Protein AF-A0A2J0KQY6-F1 (afdb_monomer)

Organism: NCBI:txid1974741

Nearest PDB structures (foldseek):
  2fac-assembly1_A  TM=9.899E-01  e=1.161E-08  Escherichia coli
  1l0i-assembly1_A  TM=9.962E-01  e=1.390E-08  Escherichia coli
  6u0j-assembly1_B  TM=9.847E-01  e=1.161E-08  Escherichia coli str. K-12 substr. DH10B
  3eje-assembly1_A  TM=9.728E-01  e=7.631E-09  Escherichia coli K-12
  3eje-assembly4_G  TM=9.701E-01  e=1.767E-08  Escherichia coli K-12

Sequence (80 aa):
MAASERIKSIIAEQLGVKIEEVTESAKFIDDLGADSLDTVELVMALEEEFGIEVPDEDAEKMATVGDAIKYIEEKTSASS

Structure (mmCIF, N/CA/C/O backbone):
data_AF-A0A2J0KQY6-F1
#
_entry.id   AF-A0A2J0KQY6-F1
#
loop_
_atom_site.group_PDB
_atom_site.id
_atom_site.type_symbol
_atom_site.label_atom_id
_atom_site.label_alt_id
_atom_site.label_comp_id
_atom_site.label_asym_id
_atom_site.label_entity_id
_atom_site.label_seq_id
_atom_site.pdbx_PDB_ins_code
_atom_site.Cartn_x
_atom_site.Cartn_y
_atom_site.Cartn_z
_atom_site.occupancy
_atom_site.B_iso_or_equiv
_atom_site.auth_seq_id
_atom_site.auth_comp_id
_atom_site.auth_asym_id
_atom_site.auth_atom_id
_atom_site.pdbx_PDB_model_num
ATOM 1 N N . MET A 1 1 ? -14.697 -8.815 4.447 1.00 60.97 1 MET A N 1
ATOM 2 C CA . MET A 1 1 ? -13.293 -8.923 4.005 1.00 60.97 1 MET A CA 1
ATOM 3 C C . 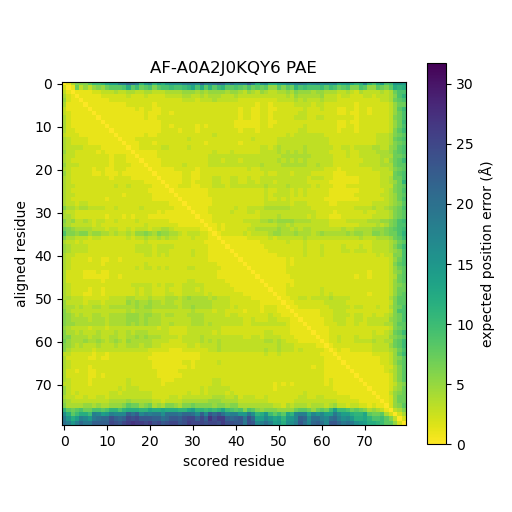MET A 1 1 ? -12.471 -8.120 4.985 1.00 60.97 1 MET A C 1
ATOM 5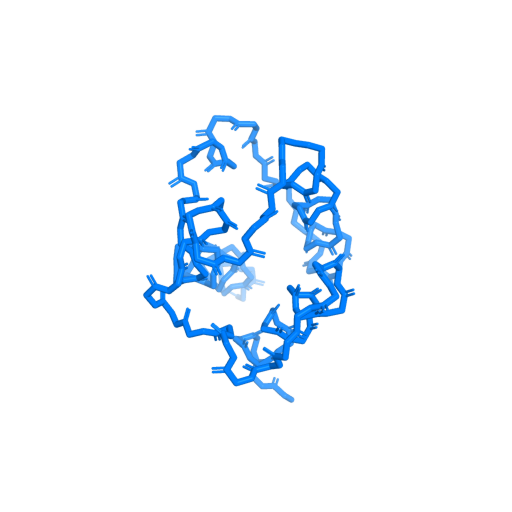 O O . MET A 1 1 ? -12.990 -7.125 5.486 1.00 60.97 1 MET A O 1
ATOM 9 N N . ALA A 1 2 ? -11.273 -8.579 5.333 1.00 83.50 2 ALA A N 1
ATOM 10 C CA . ALA A 1 2 ? -10.379 -7.765 6.155 1.00 83.50 2 ALA A CA 1
ATOM 11 C C . ALA A 1 2 ? -9.930 -6.530 5.351 1.00 83.50 2 ALA A C 1
ATOM 13 O O . ALA A 1 2 ? -9.827 -6.614 4.126 1.00 83.50 2 ALA A O 1
ATOM 14 N N . ALA A 1 3 ? -9.671 -5.397 6.014 1.00 86.50 3 ALA A N 1
ATOM 15 C CA . ALA A 1 3 ? -9.189 -4.185 5.340 1.00 86.50 3 ALA A CA 1
ATOM 16 C C . ALA A 1 3 ? -7.910 -4.478 4.536 1.00 86.50 3 ALA A C 1
ATOM 18 O O . ALA A 1 3 ? -7.840 -4.167 3.351 1.00 86.50 3 ALA A O 1
ATOM 19 N N . SER A 1 4 ? -6.972 -5.217 5.131 1.00 90.56 4 SER A N 1
ATOM 20 C CA . SER A 1 4 ? -5.762 -5.713 4.469 1.00 90.56 4 SER A CA 1
ATOM 21 C C . SER A 1 4 ? -6.006 -6.513 3.181 1.00 90.56 4 SER A C 1
ATOM 23 O O . SER A 1 4 ? -5.279 -6.320 2.210 1.00 90.56 4 SER A O 1
ATOM 25 N N . GLU A 1 5 ? -7.025 -7.377 3.112 1.00 93.38 5 GLU A N 1
ATOM 26 C CA . GLU A 1 5 ? -7.354 -8.117 1.879 1.00 93.38 5 GLU A CA 1
ATOM 27 C C . GLU A 1 5 ? -7.833 -7.174 0.772 1.00 93.38 5 GLU A C 1
ATOM 29 O O . GLU A 1 5 ? -7.440 -7.320 -0.387 1.00 93.38 5 GLU A O 1
ATOM 34 N N . ARG A 1 6 ? -8.660 -6.183 1.130 1.00 94.50 6 ARG A N 1
ATOM 35 C CA . ARG A 1 6 ? -9.172 -5.198 0.174 1.00 94.50 6 ARG A CA 1
ATOM 36 C C . ARG A 1 6 ? -8.052 -4.307 -0.360 1.00 94.50 6 ARG A C 1
ATOM 38 O O . ARG A 1 6 ? -7.972 -4.121 -1.570 1.00 94.50 6 ARG A O 1
ATOM 45 N N . ILE A 1 7 ? -7.158 -3.848 0.515 1.00 95.00 7 ILE A N 1
ATOM 46 C CA . ILE A 1 7 ? -5.981 -3.044 0.150 1.00 95.00 7 ILE A CA 1
ATOM 47 C C . ILE A 1 7 ? -5.094 -3.815 -0.832 1.00 95.00 7 ILE A C 1
ATOM 49 O O . ILE A 1 7 ? -4.745 -3.290 -1.885 1.00 95.00 7 ILE A O 1
ATOM 53 N N . LYS A 1 8 ? -4.793 -5.090 -0.545 1.00 95.81 8 LYS A N 1
ATOM 54 C CA . LYS A 1 8 ? -3.997 -5.934 -1.452 1.00 95.81 8 LYS A CA 1
ATOM 55 C C . LYS A 1 8 ? -4.660 -6.093 -2.828 1.00 95.81 8 LYS A C 1
ATOM 57 O O . LYS A 1 8 ? -3.955 -6.052 -3.831 1.00 95.81 8 LYS A O 1
ATOM 62 N N . SER A 1 9 ? -5.990 -6.235 -2.886 1.00 96.25 9 SER A N 1
ATOM 63 C CA . SER A 1 9 ? -6.738 -6.308 -4.156 1.00 96.25 9 SER A CA 1
ATOM 64 C C . SER A 1 9 ? -6.585 -5.034 -4.981 1.00 96.25 9 SER A C 1
ATOM 66 O O . SER A 1 9 ? -6.271 -5.116 -6.162 1.00 96.25 9 SER A O 1
ATOM 68 N N . ILE A 1 10 ? -6.747 -3.867 -4.351 1.00 96.00 10 ILE A N 1
ATOM 69 C CA . ILE A 1 10 ? -6.628 -2.565 -5.024 1.00 96.00 10 ILE A CA 1
ATOM 70 C C . ILE A 1 10 ? -5.217 -2.376 -5.579 1.00 96.00 10 ILE A C 1
ATOM 72 O O . ILE A 1 10 ? -5.067 -1.999 -6.733 1.00 96.00 10 ILE A O 1
ATOM 76 N N . ILE A 1 11 ? -4.187 -2.715 -4.799 1.00 95.75 11 ILE A N 1
ATOM 77 C CA . ILE A 1 11 ? -2.790 -2.648 -5.253 1.00 95.75 11 ILE A CA 1
ATOM 78 C C . ILE A 1 11 ? -2.564 -3.565 -6.462 1.00 95.75 11 ILE A C 1
ATOM 80 O O . ILE A 1 11 ? -1.953 -3.148 -7.443 1.00 95.75 11 ILE A O 1
ATOM 84 N N . ALA A 1 12 ? -3.064 -4.803 -6.412 1.00 96.56 12 ALA A N 1
ATOM 85 C CA . ALA A 1 12 ? -2.922 -5.753 -7.513 1.00 96.56 12 ALA A CA 1
ATOM 86 C C . ALA A 1 12 ? -3.618 -5.264 -8.794 1.00 96.56 12 ALA A C 1
ATOM 88 O O . ALA A 1 12 ? -3.052 -5.356 -9.881 1.00 96.56 12 ALA A O 1
ATOM 89 N N . GLU A 1 13 ? -4.833 -4.731 -8.660 1.00 95.19 13 GLU A N 1
ATOM 90 C CA . GLU A 1 13 ? -5.628 -4.201 -9.768 1.00 95.19 13 GLU A CA 1
ATOM 91 C C . GLU A 1 13 ? -4.989 -2.947 -10.377 1.00 95.19 13 GLU A C 1
ATOM 93 O O . GLU A 1 13 ? -4.840 -2.885 -11.597 1.00 95.19 13 GLU A O 1
ATOM 98 N N . GLN A 1 14 ? -4.564 -1.995 -9.542 1.00 94.69 14 GLN A N 1
ATOM 99 C CA . GLN A 1 14 ? -4.003 -0.718 -9.983 1.00 94.69 14 GLN A CA 1
ATOM 100 C C . GLN A 1 14 ? -2.646 -0.888 -10.668 1.00 94.69 14 GLN A C 1
ATOM 102 O O . GLN A 1 14 ? -2.404 -0.292 -11.712 1.00 94.69 14 GLN A O 1
ATOM 107 N N . LEU A 1 15 ? -1.776 -1.736 -10.112 1.00 95.12 15 LEU A N 1
ATOM 108 C CA . LEU A 1 15 ? -0.434 -1.967 -10.656 1.00 95.12 15 LEU A CA 1
ATOM 109 C C . LEU A 1 15 ? -0.402 -3.069 -11.727 1.00 95.12 15 LEU A C 1
ATOM 111 O O . LEU A 1 15 ? 0.640 -3.331 -12.323 1.00 95.12 15 LEU A O 1
ATOM 115 N N . GLY A 1 16 ? -1.524 -3.754 -11.972 1.00 94.94 16 GLY A N 1
ATOM 116 C CA . GLY A 1 16 ? -1.592 -4.857 -12.933 1.00 94.94 16 GLY A CA 1
ATOM 117 C C . GLY A 1 16 ? -0.717 -6.062 -12.559 1.00 94.94 16 GLY A C 1
ATOM 118 O O . GLY A 1 16 ? -0.272 -6.799 -13.444 1.00 94.94 16 GLY A O 1
ATOM 119 N N . VAL A 1 17 ? -0.470 -6.267 -11.263 1.00 95.88 17 VAL A N 1
ATOM 120 C CA . VAL A 1 17 ? 0.361 -7.351 -10.713 1.00 95.88 17 VAL A CA 1
ATOM 121 C C . VAL A 1 17 ? -0.501 -8.471 -10.135 1.00 95.88 17 VAL A C 1
ATOM 123 O O . VAL A 1 17 ? -1.712 -8.337 -9.944 1.00 95.88 17 VAL A O 1
ATOM 126 N N . LYS A 1 18 ? 0.101 -9.624 -9.840 1.00 96.31 18 LYS A N 1
ATOM 127 C CA . LYS A 1 18 ? -0.644 -10.7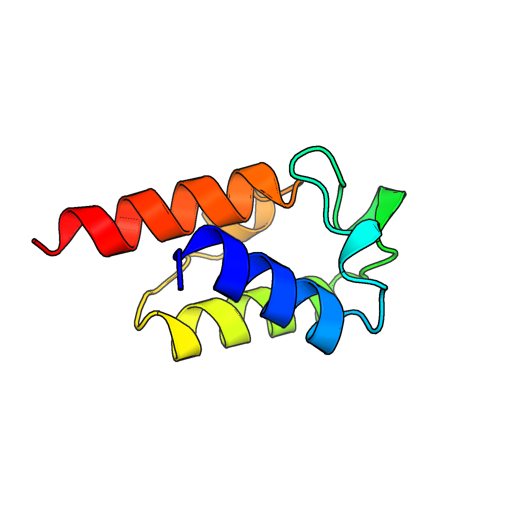14 -9.199 1.00 96.31 18 LYS A CA 1
ATOM 128 C C . LYS A 1 18 ? -0.818 -10.427 -7.716 1.00 96.31 18 LYS A C 1
ATOM 130 O O . LYS A 1 18 ? 0.120 -10.020 -7.044 1.00 96.31 18 LYS A O 1
ATOM 135 N N . ILE A 1 19 ? -1.975 -10.789 -7.166 1.00 94.88 19 ILE A N 1
ATOM 136 C CA . ILE A 1 19 ? -2.241 -10.677 -5.722 1.00 94.88 19 ILE A CA 1
ATOM 137 C C . ILE A 1 19 ? -1.197 -11.409 -4.856 1.00 94.88 19 ILE A C 1
ATOM 139 O O . ILE A 1 19 ? -0.921 -11.006 -3.732 1.00 94.88 19 ILE A O 1
ATOM 143 N N . GLU A 1 20 ? -0.590 -12.468 -5.395 1.00 95.56 20 GLU A N 1
ATOM 144 C CA . GLU A 1 20 ? 0.469 -13.252 -4.750 1.00 95.56 20 GLU A CA 1
ATOM 145 C C . GLU A 1 20 ? 1.789 -12.474 -4.606 1.00 95.56 20 GLU A C 1
ATOM 147 O O . GLU A 1 20 ? 2.576 -12.768 -3.709 1.00 95.56 20 GLU A O 1
ATOM 152 N N . GLU A 1 21 ? 2.026 -11.480 -5.467 1.00 95.56 21 GLU A N 1
ATOM 153 C CA . GLU A 1 21 ? 3.199 -10.597 -5.428 1.00 95.56 21 GLU A CA 1
ATOM 154 C C . GLU A 1 21 ? 3.010 -9.472 -4.395 1.00 95.56 21 GLU A C 1
ATOM 156 O O . GLU A 1 21 ? 3.985 -8.956 -3.848 1.00 95.56 21 GLU A O 1
ATOM 161 N N . VAL A 1 22 ? 1.757 -9.157 -4.035 1.00 97.00 22 VAL A N 1
ATOM 162 C CA . VAL A 1 22 ? 1.381 -8.113 -3.066 1.00 97.00 22 VAL A CA 1
ATOM 163 C C . VAL A 1 22 ? 1.549 -8.6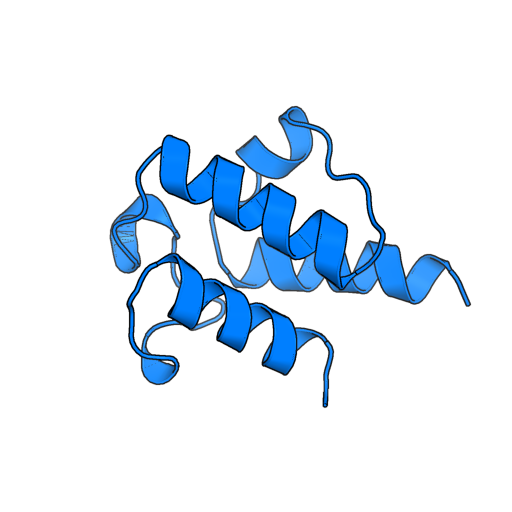09 -1.621 1.00 97.00 22 VAL A C 1
ATOM 165 O O . VAL A 1 22 ? 0.605 -8.782 -0.841 1.00 97.00 22 VAL A O 1
ATOM 168 N N . THR A 1 23 ? 2.801 -8.873 -1.259 1.00 97.12 23 THR A N 1
ATOM 169 C CA . THR A 1 23 ? 3.214 -9.231 0.104 1.00 97.12 23 THR A CA 1
ATOM 170 C C . THR A 1 23 ? 3.451 -7.980 0.942 1.00 97.12 23 THR A C 1
ATOM 172 O O . THR A 1 23 ? 3.814 -6.944 0.407 1.00 97.12 23 THR A O 1
ATOM 175 N N . GLU A 1 24 ? 3.307 -8.060 2.266 1.00 96.38 24 GLU A N 1
ATOM 176 C CA . GLU A 1 24 ? 3.531 -6.904 3.158 1.00 96.38 24 GLU A CA 1
ATOM 177 C C . GLU A 1 24 ? 4.948 -6.324 3.066 1.00 96.38 24 GLU A C 1
ATOM 179 O O . GLU A 1 24 ? 5.141 -5.133 3.276 1.00 96.38 24 GLU A O 1
ATOM 184 N N . SER A 1 25 ? 5.934 -7.152 2.718 1.00 96.88 25 SER A N 1
ATOM 185 C CA . SER A 1 25 ? 7.317 -6.727 2.504 1.00 96.88 25 SER A CA 1
ATOM 186 C C . SER A 1 25 ? 7.588 -6.144 1.119 1.00 96.88 25 SER A C 1
ATOM 188 O O . SER A 1 25 ? 8.668 -5.591 0.925 1.00 96.88 25 SER A O 1
ATOM 190 N N . ALA A 1 26 ? 6.670 -6.305 0.160 1.00 97.44 26 ALA A N 1
ATOM 191 C CA . ALA A 1 26 ? 6.878 -5.838 -1.203 1.00 97.44 26 ALA A CA 1
ATOM 192 C C . ALA A 1 26 ? 6.928 -4.312 -1.230 1.00 97.44 26 ALA A C 1
ATOM 194 O O . ALA A 1 26 ? 6.059 -3.631 -0.675 1.00 97.44 26 ALA A O 1
ATOM 195 N N . LYS A 1 27 ? 7.948 -3.784 -1.895 1.00 96.56 27 LYS A N 1
ATOM 196 C CA . LYS A 1 27 ? 8.083 -2.363 -2.181 1.00 96.56 27 LYS A CA 1
ATOM 197 C C . LYS A 1 27 ? 7.344 -2.001 -3.457 1.00 96.56 27 LYS A C 1
ATOM 199 O O . LYS A 1 27 ? 7.508 -2.671 -4.475 1.00 96.56 27 LYS A O 1
ATOM 204 N N . PHE A 1 28 ? 6.609 -0.893 -3.429 1.00 94.81 28 PHE A N 1
ATOM 205 C CA . PHE A 1 28 ? 5.828 -0.449 -4.587 1.00 94.81 28 PHE A CA 1
ATOM 206 C C . PHE A 1 28 ? 6.699 -0.248 -5.830 1.00 94.81 28 PHE A C 1
ATOM 208 O O . PHE A 1 28 ? 6.388 -0.785 -6.886 1.00 94.81 28 PHE A O 1
ATOM 215 N N . ILE A 1 29 ? 7.826 0.448 -5.682 1.00 93.88 29 ILE A N 1
ATOM 216 C CA . ILE A 1 29 ? 8.712 0.766 -6.809 1.00 93.88 29 ILE A CA 1
ATOM 217 C C . ILE A 1 29 ? 9.637 -0.414 -7.139 1.00 93.88 29 ILE A C 1
ATOM 219 O O . ILE A 1 29 ? 9.671 -0.875 -8.276 1.00 93.88 29 ILE A O 1
ATOM 223 N N . ASP A 1 30 ? 10.382 -0.916 -6.147 1.00 94.62 30 ASP A N 1
ATOM 224 C CA . ASP A 1 30 ? 11.443 -1.905 -6.395 1.00 94.62 30 ASP A CA 1
ATOM 225 C C . ASP A 1 30 ? 10.895 -3.300 -6.762 1.00 94.62 30 ASP A C 1
ATOM 227 O O . ASP A 1 30 ? 11.491 -3.977 -7.600 1.00 94.62 30 ASP A O 1
ATOM 231 N N . ASP A 1 31 ? 9.789 -3.737 -6.143 1.00 95.94 31 ASP A N 1
ATOM 232 C CA . ASP A 1 31 ? 9.278 -5.111 -6.285 1.00 95.94 31 ASP A CA 1
ATOM 233 C C . ASP A 1 31 ? 8.029 -5.195 -7.172 1.00 95.94 31 ASP A C 1
ATOM 235 O O . ASP A 1 31 ? 7.880 -6.157 -7.924 1.00 95.94 31 ASP A O 1
ATOM 239 N N . LEU A 1 32 ? 7.133 -4.204 -7.091 1.00 96.06 32 LEU A N 1
ATOM 240 C CA . LEU A 1 32 ? 5.882 -4.179 -7.864 1.00 96.06 32 LEU A CA 1
ATOM 241 C C . LEU A 1 32 ? 5.979 -3.337 -9.143 1.00 96.06 32 LEU A C 1
ATOM 243 O O . LEU A 1 32 ? 5.065 -3.371 -9.960 1.00 96.06 32 LEU A O 1
ATOM 247 N N . GLY A 1 33 ? 7.091 -2.622 -9.341 1.00 94.00 33 GLY A N 1
ATOM 248 C CA . GLY A 1 33 ? 7.353 -1.858 -10.559 1.00 94.00 33 GLY A CA 1
ATOM 249 C C . GLY A 1 33 ? 6.492 -0.607 -10.725 1.00 94.00 33 GLY A C 1
ATOM 250 O O . GLY A 1 33 ? 6.394 -0.118 -11.847 1.00 94.00 33 GLY A O 1
ATOM 251 N N . ALA A 1 34 ? 5.888 -0.102 -9.645 1.00 94.75 34 ALA A N 1
ATOM 252 C CA . ALA A 1 34 ? 5.133 1.145 -9.664 1.00 94.75 34 ALA A CA 1
ATOM 253 C C . ALA A 1 34 ? 6.057 2.323 -9.991 1.00 94.75 34 ALA A C 1
ATOM 255 O O . ALA A 1 34 ? 7.158 2.439 -9.439 1.00 94.75 34 ALA A O 1
ATOM 256 N N . ASP A 1 35 ? 5.601 3.222 -10.853 1.00 92.31 35 ASP A N 1
ATOM 257 C CA . ASP A 1 35 ? 6.237 4.518 -11.038 1.00 92.31 35 ASP A CA 1
ATOM 258 C C . ASP A 1 35 ? 5.656 5.589 -10.092 1.00 92.31 35 ASP A C 1
ATOM 260 O O . ASP A 1 35 ? 4.799 5.329 -9.245 1.00 92.31 35 ASP A O 1
ATOM 264 N N . SER A 1 36 ? 6.158 6.822 -10.194 1.00 87.75 36 SER A N 1
ATOM 265 C CA . SER A 1 36 ? 5.683 7.923 -9.349 1.00 87.75 36 SER A CA 1
ATOM 266 C C . SER A 1 36 ? 4.207 8.273 -9.575 1.00 87.75 36 SER A C 1
ATOM 268 O O . SER A 1 36 ? 3.550 8.735 -8.646 1.00 87.75 36 SER A O 1
ATOM 270 N N . LEU A 1 37 ? 3.684 8.098 -10.792 1.00 91.81 37 LEU A N 1
ATOM 271 C CA . LEU A 1 37 ? 2.276 8.359 -11.097 1.00 91.81 37 LEU A CA 1
ATOM 272 C C . LEU A 1 37 ? 1.401 7.231 -10.557 1.00 91.81 37 LEU A C 1
ATOM 274 O O . LEU A 1 37 ? 0.405 7.518 -9.896 1.00 91.81 37 LEU A O 1
ATOM 278 N N . ASP A 1 38 ? 1.8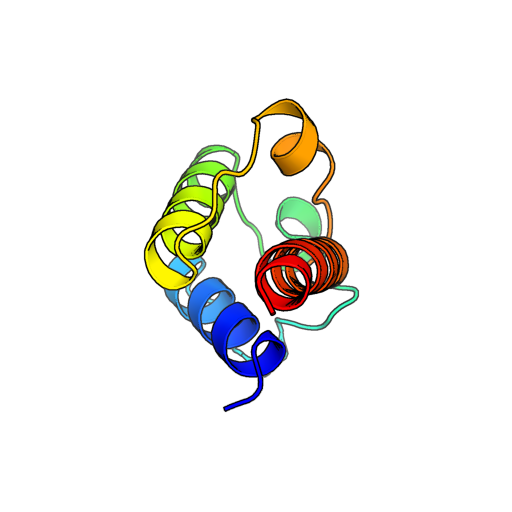27 5.980 -10.727 1.00 93.38 38 ASP A N 1
ATOM 279 C CA . ASP A 1 38 ? 1.137 4.810 -10.185 1.00 93.38 38 ASP A CA 1
ATOM 280 C C . ASP A 1 38 ? 0.958 4.928 -8.668 1.00 93.38 38 ASP A C 1
ATOM 282 O O . ASP A 1 38 ? -0.117 4.643 -8.143 1.00 93.38 38 ASP A O 1
ATOM 286 N N . THR A 1 39 ? 1.986 5.399 -7.947 1.00 90.06 39 THR A N 1
ATOM 287 C CA . THR A 1 39 ? 1.881 5.607 -6.494 1.00 90.06 39 THR A CA 1
ATOM 288 C C . THR A 1 39 ? 0.862 6.679 -6.114 1.00 90.06 39 THR A C 1
ATOM 290 O O . THR A 1 39 ? 0.155 6.511 -5.124 1.00 90.06 39 THR A O 1
ATOM 293 N N . VAL A 1 40 ? 0.738 7.750 -6.904 1.00 91.69 40 VAL A N 1
ATOM 294 C CA . VAL A 1 40 ? -0.248 8.815 -6.657 1.00 91.69 40 VAL A CA 1
ATOM 295 C C . VAL A 1 40 ? -1.660 8.292 -6.907 1.00 91.69 40 VAL A C 1
ATOM 297 O O . VAL A 1 40 ? -2.535 8.458 -6.060 1.00 91.69 40 VAL A O 1
ATOM 300 N N . GLU A 1 41 ? -1.883 7.613 -8.032 1.00 93.38 41 GLU A N 1
ATOM 301 C CA . GLU A 1 41 ? -3.194 7.048 -8.361 1.00 93.38 41 GLU A CA 1
ATOM 302 C C . GLU A 1 41 ? -3.614 5.958 -7.367 1.00 93.38 41 GLU A C 1
ATOM 304 O O . GLU A 1 41 ? -4.776 5.901 -6.963 1.00 93.38 41 GLU A O 1
ATOM 309 N N . LEU A 1 42 ? -2.667 5.128 -6.916 1.00 94.56 42 LEU A N 1
ATOM 310 C CA . LEU A 1 42 ? -2.909 4.122 -5.887 1.00 94.56 42 LEU A CA 1
ATOM 311 C C . LEU A 1 42 ? -3.357 4.759 -4.568 1.00 94.56 42 LEU A C 1
ATOM 313 O O . LEU A 1 42 ? -4.323 4.292 -3.968 1.00 94.56 42 LEU A O 1
ATOM 317 N N . VAL A 1 43 ? -2.675 5.812 -4.113 1.00 93.62 43 VAL A N 1
ATOM 318 C CA . VAL A 1 43 ? -3.053 6.522 -2.884 1.00 93.62 43 VAL A CA 1
ATOM 319 C C . VAL A 1 43 ? -4.458 7.100 -3.020 1.00 93.62 43 VAL A C 1
ATOM 321 O O . VAL A 1 43 ? -5.285 6.842 -2.151 1.00 93.62 43 VAL A O 1
ATOM 324 N N . MET A 1 44 ? -4.772 7.759 -4.138 1.00 92.62 44 MET A N 1
ATOM 325 C CA . MET A 1 44 ? -6.115 8.292 -4.394 1.00 92.62 44 MET A CA 1
ATOM 326 C C . MET A 1 44 ? -7.197 7.200 -4.390 1.00 92.62 44 MET A C 1
ATOM 328 O O . MET A 1 44 ? -8.277 7.397 -3.835 1.00 92.62 44 MET A O 1
ATOM 332 N N . ALA A 1 45 ? -6.917 6.028 -4.968 1.00 95.44 45 ALA A N 1
ATOM 333 C CA . ALA A 1 45 ? -7.851 4.900 -4.957 1.00 95.44 45 ALA A CA 1
ATOM 334 C C . ALA A 1 45 ? -8.101 4.368 -3.534 1.00 95.44 45 ALA A C 1
ATOM 336 O O . ALA A 1 45 ? -9.223 3.996 -3.189 1.00 95.44 45 ALA A O 1
ATOM 337 N N . LEU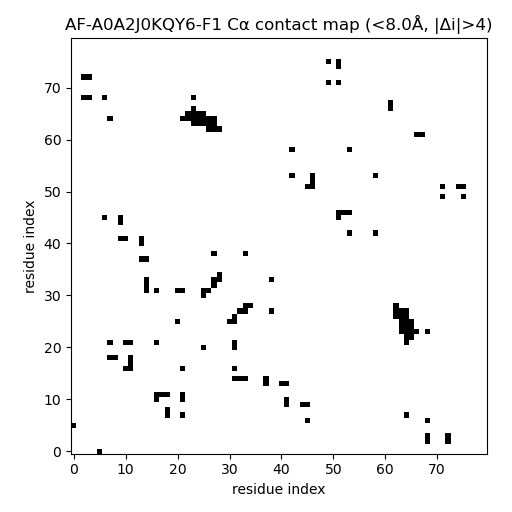 A 1 46 ? -7.064 4.341 -2.693 1.00 94.25 46 LEU A N 1
ATOM 338 C CA . LEU A 1 46 ? -7.174 3.937 -1.292 1.00 94.25 46 LEU A CA 1
ATOM 339 C C . LEU A 1 46 ? -7.920 4.995 -0.459 1.00 94.25 46 LEU A C 1
ATOM 341 O O . LEU A 1 46 ? -8.747 4.637 0.378 1.00 94.25 46 LEU A O 1
ATOM 345 N N . GLU A 1 47 ? -7.680 6.282 -0.705 1.00 94.31 47 GLU A N 1
ATOM 346 C CA . GLU A 1 47 ? -8.432 7.388 -0.101 1.00 94.31 47 GLU A CA 1
ATOM 347 C C . GLU A 1 47 ? -9.929 7.292 -0.403 1.00 94.31 47 GLU A C 1
ATOM 349 O O . GLU A 1 47 ? -10.745 7.340 0.520 1.00 94.31 47 GLU A O 1
ATOM 354 N N . GLU A 1 48 ? -10.295 7.097 -1.675 1.00 94.69 48 GLU A N 1
ATOM 355 C CA . GLU A 1 48 ? -11.691 6.982 -2.107 1.00 94.69 48 GLU A CA 1
ATOM 356 C C . GLU A 1 48 ? -12.371 5.732 -1.529 1.00 94.69 48 GLU A C 1
ATOM 358 O O . GLU A 1 48 ? -13.485 5.826 -1.010 1.00 94.69 48 GLU A O 1
ATOM 363 N N . GLU A 1 49 ? -11.704 4.573 -1.562 1.00 93.62 49 GLU A N 1
ATOM 364 C CA . GLU A 1 49 ? -12.269 3.318 -1.048 1.00 93.62 49 GLU A CA 1
ATOM 365 C C . GLU A 1 49 ? -12.542 3.383 0.461 1.00 93.62 49 GLU A C 1
ATOM 367 O O . GLU A 1 49 ? -13.580 2.907 0.929 1.00 93.62 49 GLU A O 1
ATOM 372 N N . PHE A 1 50 ? -11.608 3.939 1.236 1.00 93.12 50 PHE A N 1
ATOM 373 C CA . PHE A 1 50 ? -11.677 3.927 2.700 1.00 93.12 50 PHE A CA 1
ATOM 374 C C . PHE A 1 50 ? -12.208 5.233 3.303 1.00 93.12 50 PHE A C 1
ATOM 376 O O . PHE A 1 50 ? -12.425 5.293 4.515 1.00 93.12 50 PHE A O 1
ATOM 383 N N . GLY A 1 51 ? -12.452 6.260 2.484 1.00 93.56 51 GLY A N 1
ATOM 384 C CA . GLY A 1 51 ? -12.924 7.571 2.928 1.00 93.56 51 GLY A CA 1
ATOM 385 C C . GLY A 1 51 ? -11.923 8.283 3.837 1.00 93.56 51 GLY A C 1
ATOM 386 O O . GLY A 1 51 ? -12.326 8.902 4.824 1.00 93.56 51 GLY A O 1
ATOM 387 N N . ILE A 1 52 ? -10.628 8.147 3.543 1.00 92.44 52 ILE A N 1
ATOM 388 C CA . ILE A 1 52 ? -9.532 8.766 4.298 1.00 92.44 52 ILE A CA 1
ATOM 389 C C . ILE A 1 52 ? -8.838 9.840 3.459 1.00 92.44 52 ILE A C 1
ATOM 391 O O . ILE A 1 52 ? -8.961 9.853 2.242 1.00 92.44 52 ILE A O 1
ATOM 395 N N . GLU A 1 53 ? -8.078 10.707 4.122 1.00 93.25 53 GLU A N 1
ATOM 396 C CA . GLU A 1 53 ? -7.128 11.614 3.473 1.00 93.25 53 GLU A CA 1
ATOM 397 C C . GLU A 1 53 ? -5.710 11.219 3.901 1.00 93.25 53 GLU A C 1
ATOM 399 O O . GLU A 1 53 ? -5.425 11.072 5.099 1.00 93.25 53 GLU A O 1
ATOM 404 N N . VAL A 1 54 ? -4.831 11.037 2.921 1.00 92.38 54 VAL A N 1
ATOM 405 C CA . VAL A 1 54 ? -3.418 10.697 3.067 1.00 92.38 54 VAL A CA 1
ATOM 406 C C . VAL A 1 54 ? -2.603 11.905 2.598 1.00 92.38 54 VAL A C 1
ATOM 408 O O . VAL A 1 54 ? -2.526 12.179 1.405 1.00 92.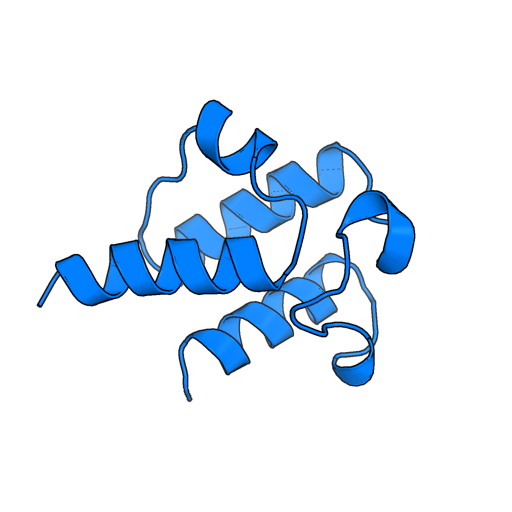38 54 VAL A O 1
ATOM 411 N N . PRO A 1 55 ? -1.964 12.652 3.513 1.00 93.50 55 PRO A N 1
ATOM 412 C CA . PRO A 1 55 ? -1.083 13.746 3.126 1.00 93.50 55 PRO A CA 1
ATOM 413 C C . PRO A 1 55 ? 0.078 13.249 2.260 1.00 93.50 55 PRO A C 1
ATOM 415 O O . PRO A 1 55 ? 0.643 12.192 2.549 1.00 93.50 55 PRO A O 1
ATOM 418 N N . ASP A 1 56 ? 0.513 14.060 1.294 1.00 89.31 56 ASP A N 1
ATOM 419 C CA . ASP A 1 56 ? 1.655 13.749 0.420 1.00 89.31 56 ASP A CA 1
ATOM 420 C C . ASP A 1 56 ? 2.895 13.299 1.217 1.00 89.31 56 ASP A C 1
ATOM 422 O O . ASP A 1 56 ? 3.534 12.307 0.883 1.00 89.31 56 ASP A O 1
ATOM 426 N N . GLU A 1 57 ? 3.198 13.965 2.339 1.00 90.31 57 GLU A N 1
ATOM 427 C CA . GLU A 1 57 ? 4.340 13.621 3.200 1.00 90.31 57 GLU A CA 1
ATOM 428 C C . GLU A 1 57 ? 4.246 12.228 3.846 1.00 90.31 57 GLU A C 1
ATOM 430 O O . GLU A 1 57 ? 5.262 11.673 4.272 1.00 90.31 57 GLU A O 1
ATOM 435 N N . ASP A 1 58 ? 3.037 11.700 4.031 1.00 91.69 58 ASP A N 1
ATOM 436 C CA . ASP A 1 58 ? 2.812 10.353 4.555 1.00 91.69 58 ASP A CA 1
ATOM 437 C C . ASP A 1 58 ? 2.827 9.334 3.414 1.00 91.69 58 ASP A C 1
ATOM 439 O O . ASP A 1 58 ? 3.457 8.285 3.558 1.00 91.69 58 ASP A O 1
ATOM 443 N N . ALA A 1 59 ? 2.229 9.674 2.267 1.00 89.56 59 ALA A N 1
ATOM 444 C CA . ALA A 1 59 ? 2.296 8.876 1.045 1.00 89.56 59 ALA A CA 1
ATOM 445 C C . ALA A 1 59 ? 3.751 8.640 0.598 1.00 89.56 59 ALA A C 1
ATOM 447 O O . ALA A 1 59 ? 4.133 7.508 0.315 1.00 89.56 59 ALA A O 1
ATOM 448 N N . GLU A 1 60 ? 4.609 9.663 0.644 1.00 87.69 60 GLU A N 1
ATOM 449 C CA . GLU A 1 60 ? 6.043 9.544 0.331 1.00 87.69 60 GLU A CA 1
ATOM 450 C C . GLU A 1 60 ? 6.797 8.580 1.265 1.00 87.69 60 GLU A C 1
ATOM 452 O O . GLU A 1 60 ? 7.838 8.031 0.895 1.00 87.69 60 GLU A O 1
ATOM 457 N N . LYS A 1 61 ? 6.295 8.360 2.487 1.00 88.00 61 LYS A N 1
ATOM 458 C CA . LYS A 1 61 ? 6.889 7.429 3.460 1.00 88.00 61 LYS A CA 1
ATOM 459 C C . LYS A 1 61 ? 6.366 6.000 3.304 1.00 88.00 61 LYS A C 1
ATOM 461 O O . LYS A 1 61 ? 6.963 5.089 3.879 1.00 88.00 61 LYS A O 1
ATOM 466 N N . MET A 1 62 ? 5.288 5.786 2.547 1.00 91.69 62 MET A N 1
ATOM 467 C CA . MET A 1 62 ? 4.731 4.462 2.264 1.00 91.69 62 MET A CA 1
ATOM 468 C C . MET A 1 62 ? 5.570 3.736 1.213 1.00 91.69 62 MET A C 1
ATOM 470 O O . MET A 1 62 ? 5.251 3.711 0.028 1.00 91.69 62 MET A O 1
ATOM 474 N N . ALA A 1 63 ? 6.666 3.120 1.650 1.00 93.19 63 ALA A N 1
ATOM 475 C CA . ALA A 1 63 ? 7.551 2.395 0.745 1.00 93.19 63 ALA A CA 1
ATOM 476 C C . ALA A 1 63 ? 7.044 0.981 0.427 1.00 93.19 63 ALA A C 1
ATOM 478 O O . ALA A 1 63 ? 7.306 0.467 -0.665 1.00 93.19 63 ALA A O 1
ATOM 479 N N . THR A 1 64 ? 6.355 0.342 1.377 1.00 96.75 64 THR A N 1
ATOM 480 C CA . THR A 1 64 ? 5.901 -1.049 1.268 1.00 96.75 64 THR A CA 1
ATOM 481 C C . THR A 1 64 ? 4.388 -1.193 1.365 1.00 96.75 64 THR A C 1
ATOM 483 O O . THR A 1 64 ? 3.694 -0.371 1.964 1.00 96.75 64 THR A O 1
ATOM 486 N N . VAL A 1 65 ? 3.874 -2.307 0.841 1.00 96.31 65 VAL A N 1
ATOM 487 C CA . VAL A 1 65 ? 2.469 -2.716 1.001 1.00 96.31 65 VAL A CA 1
ATOM 488 C C . VAL A 1 65 ? 2.067 -2.761 2.479 1.00 96.31 65 VAL A C 1
ATOM 490 O O . VAL A 1 65 ? 0.961 -2.357 2.831 1.00 96.31 65 VAL A O 1
ATOM 493 N N . GLY A 1 66 ? 2.952 -3.242 3.356 1.00 96.44 66 GLY A N 1
ATOM 494 C CA . GLY A 1 66 ? 2.710 -3.298 4.796 1.00 96.44 66 GLY A CA 1
ATOM 495 C C . GLY A 1 66 ? 2.534 -1.915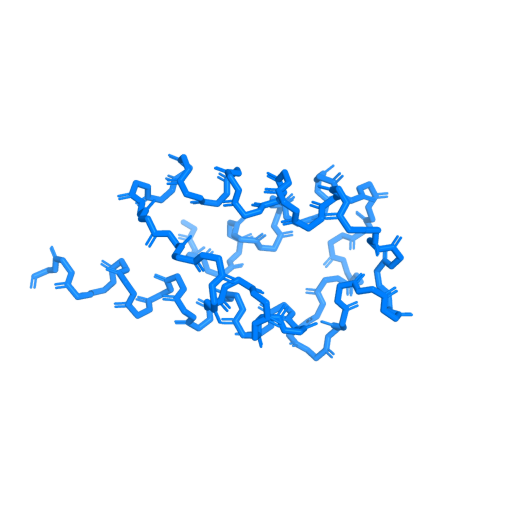 5.423 1.00 96.44 66 GLY A C 1
ATOM 496 O O . GLY A 1 66 ? 1.662 -1.752 6.277 1.00 96.44 66 GLY A O 1
ATOM 497 N N . ASP A 1 67 ? 3.297 -0.916 4.967 1.00 95.50 67 ASP A N 1
ATOM 498 C CA . ASP A 1 67 ? 3.154 0.470 5.430 1.00 95.50 67 ASP A CA 1
ATOM 499 C C . ASP A 1 67 ? 1.776 1.029 5.062 1.00 95.50 67 ASP A C 1
ATOM 501 O O . ASP A 1 67 ? 1.093 1.596 5.916 1.00 95.50 67 ASP A O 1
ATOM 505 N N . ALA A 1 68 ? 1.335 0.802 3.819 1.00 94.06 68 ALA A N 1
ATOM 506 C CA . ALA A 1 68 ? 0.014 1.213 3.351 1.00 94.06 68 ALA A CA 1
ATOM 507 C C . ALA A 1 68 ? -1.112 0.534 4.143 1.00 94.06 68 ALA A C 1
ATOM 509 O O . ALA A 1 68 ? -2.018 1.209 4.630 1.00 94.06 68 ALA A O 1
ATOM 510 N N . ILE A 1 69 ? -1.030 -0.789 4.335 1.00 94.44 69 ILE A N 1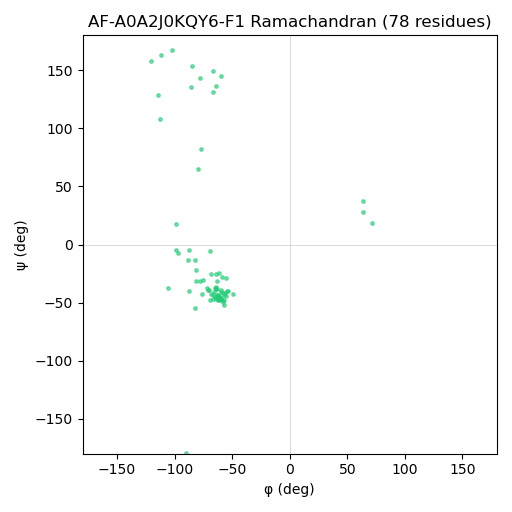
ATOM 511 C CA . ILE A 1 69 ? -2.016 -1.545 5.123 1.00 94.44 69 ILE A CA 1
ATOM 512 C C . ILE A 1 69 ? -2.111 -0.986 6.535 1.00 94.44 69 ILE A C 1
ATOM 514 O O . ILE A 1 69 ? -3.202 -0.649 6.991 1.00 94.44 69 ILE A O 1
ATOM 518 N N . LYS A 1 70 ? -0.970 -0.856 7.214 1.00 94.00 70 LYS A N 1
ATOM 519 C CA . LYS A 1 70 ? -0.921 -0.385 8.593 1.00 94.00 70 LYS A CA 1
ATOM 520 C C . LYS A 1 70 ? -1.506 1.019 8.726 1.00 94.00 70 LYS A C 1
ATOM 522 O O . LYS A 1 70 ? -2.302 1.260 9.627 1.00 94.00 70 LYS A O 1
ATOM 527 N N . TYR A 1 71 ? -1.130 1.933 7.836 1.00 93.19 71 TYR A N 1
ATOM 528 C CA . TYR A 1 71 ? -1.616 3.308 7.877 1.00 93.19 71 TYR A CA 1
ATOM 529 C C . TYR A 1 71 ? -3.131 3.383 7.695 1.00 93.19 71 TYR A C 1
ATOM 531 O O . TYR A 1 71 ? -3.820 4.052 8.466 1.00 93.19 71 TYR A O 1
ATOM 539 N N . ILE A 1 72 ? -3.659 2.679 6.690 1.00 91.94 72 ILE A N 1
ATOM 540 C CA . ILE A 1 72 ? -5.093 2.669 6.405 1.00 91.94 72 ILE A CA 1
ATOM 541 C C . ILE A 1 72 ? -5.841 2.051 7.579 1.00 91.94 72 ILE A C 1
ATOM 543 O O . ILE A 1 72 ? -6.787 2.656 8.072 1.00 91.94 72 ILE A O 1
ATOM 547 N N . GLU A 1 73 ? -5.384 0.905 8.088 1.00 91.06 73 GLU A N 1
ATOM 548 C CA . GLU A 1 73 ? -5.996 0.264 9.249 1.00 91.06 73 GLU A CA 1
ATOM 549 C C . GLU A 1 73 ? -6.000 1.185 10.475 1.00 91.06 73 GLU A C 1
ATOM 551 O O . GLU A 1 73 ? -7.025 1.274 11.152 1.00 91.06 73 GLU A O 1
ATOM 556 N N . GLU A 1 74 ? -4.915 1.917 10.748 1.00 91.38 74 GLU A N 1
ATOM 557 C CA . GLU A 1 74 ? -4.856 2.902 11.836 1.00 91.38 74 GLU A CA 1
ATOM 558 C C . GLU A 1 74 ? -5.885 4.031 11.644 1.00 91.38 74 GLU A C 1
ATOM 560 O O . GLU A 1 74 ? -6.601 4.376 12.588 1.00 91.38 74 GLU A O 1
ATOM 565 N N . LYS A 1 75 ? -6.026 4.570 10.427 1.00 89.81 75 LYS A N 1
ATOM 566 C CA . LYS A 1 75 ? -6.981 5.650 10.114 1.00 89.81 75 LYS A CA 1
ATOM 567 C C . LYS A 1 75 ? -8.437 5.188 10.144 1.00 89.81 75 LYS A C 1
ATOM 569 O O . LYS A 1 75 ? -9.294 5.907 10.659 1.00 89.81 75 LYS A O 1
ATOM 574 N N . THR A 1 76 ? -8.724 3.986 9.651 1.00 86.94 76 THR A N 1
ATOM 575 C CA . THR A 1 76 ? -10.087 3.438 9.630 1.00 86.94 76 THR A CA 1
ATOM 576 C C . THR A 1 76 ? -10.511 2.903 10.995 1.00 86.94 76 THR A C 1
ATOM 578 O O . THR A 1 76 ? -11.680 2.999 11.355 1.00 86.94 76 THR A O 1
ATOM 581 N N . SER A 1 77 ? -9.573 2.386 11.799 1.00 78.75 77 SER A N 1
ATOM 582 C CA . SER A 1 77 ? -9.869 1.891 13.152 1.00 78.75 77 SER A CA 1
ATOM 583 C C . SER A 1 77 ? -10.077 3.028 14.152 1.00 78.75 77 SER A C 1
ATOM 585 O O . SER A 1 77 ? -10.881 2.890 15.072 1.00 78.75 77 SER A O 1
ATOM 587 N N . ALA A 1 78 ? -9.409 4.170 13.956 1.00 58.09 78 ALA A N 1
ATOM 588 C CA . ALA A 1 78 ? -9.556 5.358 14.800 1.00 58.09 78 ALA A CA 1
ATOM 589 C C . ALA A 1 78 ? -10.924 6.065 14.678 1.00 58.09 78 ALA A C 1
ATOM 591 O O . ALA A 1 78 ? -11.191 6.988 15.444 1.00 58.09 78 ALA A O 1
ATOM 592 N N . SER A 1 79 ? -11.792 5.633 13.756 1.00 46.44 79 SER A N 1
ATOM 593 C CA . SER A 1 79 ? -13.144 6.185 13.564 1.00 46.44 79 SER A CA 1
ATOM 594 C C . SER A 1 79 ? -14.258 5.357 14.235 1.00 46.44 79 SER A C 1
ATOM 596 O O . SER A 1 79 ? -15.427 5.515 13.881 1.00 46.44 79 SER A O 1
ATOM 598 N N . SER A 1 80 ? -13.909 4.485 15.196 1.00 41.97 80 SER A N 1
ATOM 599 C CA . SER A 1 80 ? -14.856 3.654 15.972 1.00 41.97 80 SER A CA 1
ATOM 600 C C . SER A 1 80 ? -15.155 4.226 17.356 1.00 41.97 80 SER A C 1
ATOM 602 O O . SER A 1 80 ? -14.183 4.578 18.062 1.00 41.97 80 SER A O 1
#

Solvent-accessible surface area (backbone atoms only — not comparable to full-atom values): 4657 Å² total; per-residue (Å²): 132,57,70,59,60,54,52,36,49,50,52,17,64,73,62,73,48,56,61,87,66,59,36,54,82,31,26,44,50,87,68,61,64,40,51,78,63,53,53,51,53,49,49,51,52,50,24,66,74,68,73,52,87,77,56,69,80,57,55,75,65,45,54,25,48,38,49,48,42,52,52,49,50,54,61,62,59,71,74,112

Foldseek 3Di:
DDLLLVLLVLLCVLLVHDSVQQDQAAFCCPRSVDDPVSLVVSQVVLCVVLVHDDDPVQSVVCGGSNSVSVVSCVGNVVVD

Secondary structure (DSSP, 8-state):
--HHHHHHHHHHHHHT--TTT--TT-BTTTTT---HHHHHHHHHHHHHHHT----HHHHTT--BHHHHHHHHHHHHHTT-

Mean predicted aligned error: 3.33 Å

InterPro domains:
  IPR003231 Acyl carrier protein [MF_01217] (2-76)
  IPR003231 Acyl carrier protein [PTHR20863] (4-76)
  IPR003231 Acyl carrier protein [TIGR00517] (4-75)
  IPR006162 Phosphopantetheine attachment site [PS00012] (31-46)
  IPR009081 Phosphopantetheine binding ACP domain [PF00550] (5-72)
  IPR009081 Phosphopantetheine binding ACP domain [PS50075] (1-76)
  IPR020806 Polyketide synthase-like, phosphopantetheine-binding domain [SM00823] (4-62)
  IPR036736 ACP-like superfamily [G3DSA:1.10.1200.10] (2-79)
  IPR036736 ACP-like superfamily [SSF47336] (5-77)

Radius of gyration: 11.45 Å; Cα contacts (8 Å, |Δi|>4): 77; chains: 1; bounding box: 26×27×29 Å

pLDDT: mean 91.23, std 9.74, range [41.97, 97.44]